Protein AF-A0A4U3AJ79-F1 (afdb_monomer)

InterPro domains:
  IPR036291 NAD(P)-binding domain superfamily [SSF51735] (7-89)

Secondary structure (DSSP, 8-state):
----------S--EEEEEEEE--SHHHHHHHHHHHHHHHHHHHHH-EEEEEEEEE-SS-EEE-TT---HHHHHHT-SHHHHHHHHHHH-GGGB--S----SEEEE-SPP-TTT-TTHHHHHHH--

Solvent-accessible surface area (backbone atoms only — not comparable to full-atom values): 7245 Å² total; per-residue (Å²): 133,88,80,76,97,67,71,81,76,93,66,80,70,44,77,40,31,34,28,36,33,22,34,39,75,65,34,45,54,48,54,49,51,47,74,75,35,38,66,60,43,26,64,74,69,39,33,46,71,31,53,19,28,46,30,36,90,91,49,42,37,41,31,94,90,40,55,64,62,69,57,43,60,70,54,50,54,37,50,63,13,53,53,59,42,30,77,78,42,60,86,30,46,55,85,66,91,85,85,64,75,40,82,47,83,45,51,80,63,36,88,89,80,36,41,61,49,53,55,55,57,61,73,74,109

Organism: NCBI:txid1890302

Radius of gyration: 16.12 Å; Cα contacts (8 Å, |Δi|>4): 200; chains: 1; bounding box: 30×35×57 Å

Structure (mmCIF, N/CA/C/O backbone):
data_AF-A0A4U3AJ79-F1
#
_entry.id   AF-A0A4U3AJ79-F1
#
loop_
_atom_site.group_PDB
_atom_site.id
_atom_site.type_symbol
_atom_site.label_atom_id
_atom_site.label_alt_id
_atom_site.label_comp_id
_atom_site.label_asym_id
_atom_site.label_entity_id
_atom_site.label_seq_id
_atom_site.pdbx_PDB_ins_code
_atom_site.Cartn_x
_atom_site.Cartn_y
_atom_site.Cartn_z
_atom_site.occupancy
_atom_site.B_iso_or_equiv
_atom_site.auth_seq_id
_atom_site.auth_comp_id
_atom_site.auth_asym_id
_atom_site.auth_atom_id
_atom_site.pdbx_PDB_model_num
ATOM 1 N N . MET A 1 1 ? 0.678 6.639 41.510 1.00 38.56 1 MET A N 1
ATOM 2 C CA . MET A 1 1 ? 0.836 5.617 40.453 1.00 38.56 1 MET A CA 1
ATOM 3 C C . MET A 1 1 ? -0.196 5.937 39.386 1.00 38.56 1 MET A C 1
ATOM 5 O O . MET A 1 1 ? -1.342 6.150 39.751 1.00 38.56 1 MET A O 1
ATOM 9 N N . LYS A 1 2 ? 0.222 6.161 38.134 1.00 38.34 2 LYS A N 1
ATOM 10 C CA . LYS A 1 2 ? -0.656 6.656 37.060 1.00 38.34 2 LYS A CA 1
ATOM 11 C C . LYS A 1 2 ? -1.526 5.504 36.546 1.00 38.34 2 LYS A C 1
ATOM 13 O O . LYS A 1 2 ? -0.994 4.591 35.926 1.00 38.34 2 LYS A O 1
ATOM 18 N N . GLU A 1 3 ? -2.824 5.543 36.840 1.00 42.75 3 GLU A N 1
ATOM 19 C CA . GLU A 1 3 ? -3.821 4.660 36.227 1.00 42.75 3 GLU A CA 1
ATOM 20 C C . GLU A 1 3 ? -3.985 4.976 34.737 1.00 42.75 3 GLU A C 1
ATOM 22 O O . GLU A 1 3 ? -3.814 6.113 34.292 1.00 42.75 3 GLU A O 1
ATOM 27 N N . GLY A 1 4 ? -4.218 3.912 33.973 1.00 44.47 4 GLY A N 1
ATOM 28 C CA . GLY A 1 4 ? -3.977 3.832 32.545 1.00 44.47 4 GLY A CA 1
ATOM 29 C C . GLY A 1 4 ? -4.966 4.607 31.682 1.00 44.47 4 GLY A C 1
ATOM 30 O O . GLY A 1 4 ? -6.169 4.658 31.931 1.00 44.47 4 GLY A O 1
ATOM 31 N N . TYR A 1 5 ? -4.425 5.151 30.595 1.00 47.88 5 TYR A N 1
ATOM 32 C CA . TYR A 1 5 ? -5.175 5.592 29.427 1.00 47.88 5 TYR A CA 1
ATOM 33 C C . TYR A 1 5 ? -5.747 4.366 28.705 1.00 47.88 5 TYR A C 1
ATOM 35 O O . TYR A 1 5 ? -5.140 3.845 27.780 1.00 47.88 5 TYR A O 1
ATOM 43 N N . GLY A 1 6 ? -6.906 3.891 29.146 1.00 49.19 6 GLY A N 1
ATOM 44 C CA . GLY A 1 6 ? -7.681 2.874 28.442 1.00 49.19 6 GLY A CA 1
ATOM 45 C C . GLY A 1 6 ? -9.144 3.277 28.440 1.00 49.19 6 GLY A C 1
ATOM 46 O O . GLY A 1 6 ? -9.914 2.834 29.291 1.00 49.19 6 GLY A O 1
ATOM 47 N N . ARG A 1 7 ? -9.549 4.156 27.514 1.00 57.03 7 ARG A N 1
ATOM 48 C CA . ARG A 1 7 ? -10.979 4.336 27.240 1.00 57.03 7 ARG A CA 1
ATOM 49 C C . ARG A 1 7 ? -11.466 3.052 26.577 1.00 57.03 7 ARG A C 1
ATOM 51 O O . ARG A 1 7 ? -11.168 2.820 25.416 1.00 57.03 7 ARG A O 1
ATOM 58 N N . LYS A 1 8 ? -12.220 2.229 27.309 1.00 54.59 8 LYS A N 1
ATOM 59 C CA . LYS A 1 8 ? -13.040 1.167 26.711 1.00 54.59 8 LYS A CA 1
ATOM 60 C C . LYS A 1 8 ? -13.992 1.816 25.706 1.00 54.59 8 LYS A C 1
ATOM 62 O O . LYS A 1 8 ? -14.873 2.578 26.107 1.00 54.59 8 LYS A O 1
ATOM 67 N N . ILE A 1 9 ? -13.784 1.548 24.423 1.00 60.47 9 ILE A N 1
ATOM 68 C CA . ILE A 1 9 ? -14.642 2.038 23.347 1.00 60.47 9 ILE A CA 1
ATOM 69 C C . ILE A 1 9 ? -15.850 1.098 23.282 1.00 60.47 9 ILE A C 1
ATOM 71 O O . ILE A 1 9 ? -15.714 -0.079 22.974 1.00 60.47 9 ILE A O 1
ATOM 75 N N . TRP A 1 10 ? -17.024 1.601 23.663 1.00 52.69 10 TRP A N 1
ATOM 76 C CA . TRP A 1 10 ? -18.304 0.886 23.590 1.00 52.69 10 TRP A CA 1
ATOM 77 C C . TRP A 1 10 ? -18.981 1.165 22.238 1.00 52.69 10 TRP A C 1
ATOM 79 O O . TRP A 1 10 ? -20.071 1.731 22.196 1.00 52.69 10 TRP A O 1
ATOM 89 N N . GLY A 1 11 ? -18.303 0.846 21.135 1.00 65.12 11 GLY A N 1
ATOM 90 C CA .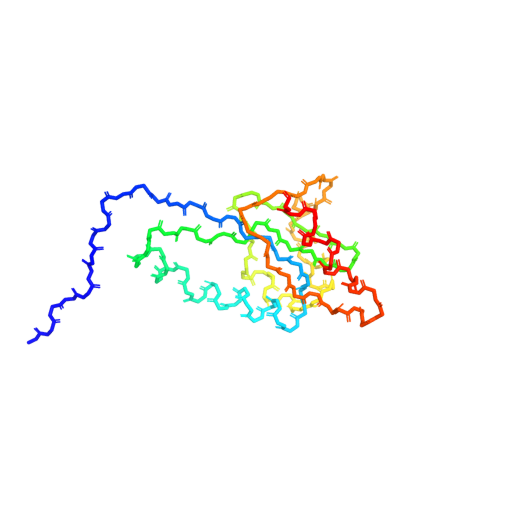 GLY A 1 11 ? -18.808 1.043 19.774 1.00 65.12 11 GLY A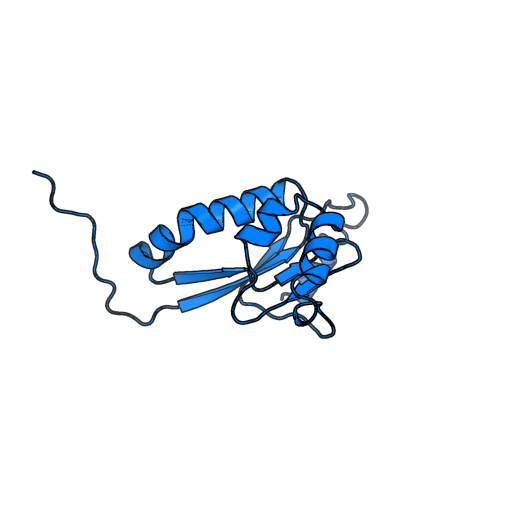 CA 1
ATOM 91 C C . GLY A 1 11 ? -18.275 -0.023 18.820 1.00 65.12 11 GLY A C 1
ATOM 92 O O . GLY A 1 11 ? -17.264 -0.658 19.119 1.00 65.12 11 GLY A O 1
ATOM 93 N N . ASP A 1 12 ? -18.972 -0.224 17.702 1.00 79.12 12 ASP A N 1
ATOM 94 C CA . ASP A 1 12 ? -18.565 -1.181 16.672 1.00 79.12 12 ASP A CA 1
ATOM 95 C C . ASP A 1 12 ? -17.187 -0.809 16.110 1.00 79.12 12 ASP A C 1
ATOM 97 O O . ASP A 1 12 ? -16.912 0.357 15.817 1.00 79.12 12 ASP A O 1
ATOM 101 N N . ILE A 1 13 ? -16.313 -1.810 15.969 1.00 87.50 13 ILE A N 1
ATOM 102 C CA . ILE A 1 13 ? -15.006 -1.633 15.332 1.00 87.50 13 ILE A CA 1
ATOM 103 C C . ILE A 1 13 ? -15.238 -1.314 13.854 1.00 87.50 13 ILE A C 1
ATOM 105 O O . ILE A 1 13 ? -15.875 -2.083 13.133 1.00 87.50 13 ILE A O 1
ATOM 109 N N . MET A 1 14 ? -14.694 -0.190 13.390 1.00 93.62 14 MET A N 1
ATOM 110 C CA . MET A 1 14 ? -14.768 0.210 11.989 1.00 93.62 14 MET A CA 1
ATOM 111 C C . MET A 1 14 ? -13.580 -0.371 11.220 1.00 93.62 14 MET A C 1
ATOM 113 O O . MET A 1 14 ? -12.439 0.040 11.442 1.00 93.62 14 MET A O 1
ATOM 117 N N . LYS A 1 15 ? -13.844 -1.283 10.278 1.00 95.00 15 LYS A N 1
ATOM 118 C CA . LYS A 1 15 ? -12.832 -1.741 9.317 1.00 95.00 15 LYS A CA 1
ATOM 119 C C . LYS A 1 15 ? -12.588 -0.655 8.271 1.00 95.00 15 LYS A C 1
ATOM 121 O O . LYS A 1 15 ? -13.529 -0.178 7.639 1.00 95.00 15 LYS A O 1
ATOM 126 N N . VAL A 1 16 ? -11.328 -0.285 8.073 1.00 96.94 16 VAL A N 1
ATOM 127 C CA . VAL A 1 16 ? -10.900 0.669 7.045 1.00 96.94 16 VAL A CA 1
ATOM 128 C C . VAL A 1 16 ? -9.928 -0.038 6.109 1.00 96.94 16 VAL A C 1
ATOM 130 O O . VAL A 1 16 ? -8.795 -0.352 6.479 1.00 96.94 16 VAL A O 1
ATOM 133 N N . GLN A 1 17 ? -10.388 -0.275 4.882 1.00 97.62 17 GLN A N 1
ATOM 134 C CA . GLN A 1 17 ? -9.605 -0.887 3.815 1.00 97.62 17 GLN A CA 1
ATOM 135 C C . GLN A 1 17 ? -8.753 0.177 3.124 1.00 97.62 17 GLN A C 1
ATOM 137 O O . GLN A 1 17 ? -9.258 1.056 2.420 1.00 97.62 17 GLN A O 1
ATOM 142 N N . VAL A 1 18 ? -7.448 0.102 3.347 1.00 98.19 18 VAL A N 1
ATOM 143 C CA . VAL A 1 18 ? -6.448 0.973 2.742 1.00 98.19 18 VAL A CA 1
ATOM 144 C C . VAL A 1 18 ? -6.011 0.375 1.408 1.00 98.19 18 VAL A C 1
ATOM 146 O O . VAL A 1 18 ? -5.557 -0.770 1.343 1.00 98.19 18 VAL A O 1
ATOM 149 N N . VAL A 1 19 ? -6.132 1.167 0.348 1.00 98.25 19 VAL A N 1
ATOM 150 C CA . VAL A 1 19 ? -5.580 0.890 -0.980 1.00 98.25 19 VAL A CA 1
ATOM 151 C C . VAL A 1 19 ? -4.354 1.774 -1.152 1.00 98.25 19 VAL A C 1
ATOM 153 O O . VAL A 1 19 ? -4.463 2.998 -1.127 1.00 98.25 19 VAL A O 1
ATOM 156 N N . LEU A 1 20 ? -3.177 1.179 -1.319 1.00 98.38 20 LEU A N 1
ATOM 157 C CA . LEU A 1 20 ? -1.936 1.915 -1.540 1.00 98.38 20 LEU A CA 1
ATOM 158 C C . LEU A 1 20 ? -1.592 1.928 -3.028 1.00 98.38 20 LEU A C 1
ATOM 160 O O . LEU A 1 20 ? -1.436 0.873 -3.635 1.00 98.38 20 LEU A O 1
ATOM 164 N N . SER A 1 21 ? -1.376 3.106 -3.607 1.00 97.06 21 SER A N 1
ATOM 165 C CA . SER A 1 21 ? -0.747 3.224 -4.927 1.00 97.06 21 SER A CA 1
ATOM 166 C C . SER A 1 21 ? 0.688 3.721 -4.800 1.00 97.06 21 SER A C 1
ATOM 168 O O . SER A 1 21 ? 0.971 4.724 -4.146 1.00 97.06 21 SER A O 1
ATOM 170 N N . GLY A 1 22 ? 1.611 2.984 -5.417 1.00 96.88 22 GLY A N 1
ATOM 171 C CA . GLY A 1 22 ? 3.046 3.205 -5.302 1.00 96.88 22 GLY A CA 1
ATOM 172 C C . GLY A 1 22 ? 3.657 2.452 -4.124 1.00 96.88 22 GLY A C 1
ATOM 173 O O . GLY A 1 22 ? 3.565 2.872 -2.981 1.00 96.88 22 GLY A O 1
ATOM 174 N N . TYR A 1 23 ? 4.379 1.368 -4.410 1.00 97.44 23 TYR A N 1
ATOM 175 C CA . TYR A 1 23 ? 5.140 0.628 -3.396 1.00 97.44 23 TYR A CA 1
ATOM 176 C C . TYR A 1 23 ? 6.628 1.013 -3.370 1.00 97.44 23 TYR A C 1
ATOM 178 O O . TYR A 1 23 ? 7.508 0.174 -3.229 1.00 97.44 23 TYR A O 1
ATOM 186 N N . GLY A 1 24 ? 6.934 2.295 -3.586 1.00 95.75 24 GLY A N 1
ATOM 187 C CA . GLY A 1 24 ? 8.299 2.821 -3.470 1.00 95.75 24 GLY A CA 1
ATOM 188 C C . GLY A 1 24 ? 8.714 3.030 -2.011 1.00 95.75 24 GLY A C 1
ATOM 189 O O . GLY A 1 24 ? 8.085 2.515 -1.093 1.00 95.75 24 GLY A O 1
ATOM 190 N N . THR A 1 25 ? 9.738 3.852 -1.778 1.00 96.50 25 THR A N 1
ATOM 191 C CA . THR A 1 25 ? 10.216 4.167 -0.420 1.00 96.50 25 THR A CA 1
ATOM 192 C C . THR A 1 25 ? 9.099 4.682 0.493 1.00 96.50 25 THR A C 1
ATOM 194 O O . THR A 1 25 ? 8.945 4.186 1.603 1.00 96.50 25 THR A O 1
ATOM 197 N N . VAL A 1 26 ? 8.288 5.637 0.022 1.00 97.12 26 VAL A N 1
ATOM 198 C CA . VAL A 1 26 ? 7.206 6.233 0.825 1.00 97.12 26 VAL A CA 1
ATOM 199 C C . VAL A 1 26 ? 6.119 5.208 1.139 1.00 97.12 26 VAL A C 1
ATOM 201 O O . VAL A 1 26 ? 5.802 5.008 2.307 1.00 97.12 26 VAL A O 1
ATOM 204 N N . GLY A 1 27 ? 5.583 4.524 0.124 1.00 97.75 27 GLY A N 1
ATOM 205 C CA . GLY A 1 27 ? 4.540 3.516 0.322 1.00 97.75 27 GLY A CA 1
ATOM 206 C C . GLY A 1 27 ? 4.981 2.365 1.230 1.00 97.75 27 GLY A C 1
ATOM 207 O O . GLY A 1 27 ? 4.219 1.926 2.088 1.00 97.75 27 GLY A O 1
ATOM 208 N N . ARG A 1 28 ? 6.240 1.926 1.112 1.00 97.38 28 ARG A N 1
ATOM 209 C CA . ARG A 1 28 ? 6.812 0.885 1.971 1.00 97.38 28 ARG A CA 1
ATOM 210 C C . ARG A 1 28 ? 6.928 1.320 3.430 1.00 97.38 28 ARG A C 1
ATOM 212 O O . ARG A 1 28 ? 6.498 0.590 4.321 1.00 97.38 28 ARG A O 1
ATOM 219 N N . GLU A 1 29 ? 7.488 2.499 3.693 1.00 98.12 29 GLU A N 1
ATOM 220 C CA . GLU A 1 29 ? 7.590 2.995 5.071 1.00 98.12 29 GLU A CA 1
ATOM 221 C C . GLU A 1 29 ? 6.209 3.321 5.662 1.00 98.12 29 GLU A C 1
ATOM 223 O O . GLU A 1 29 ? 5.997 3.135 6.859 1.00 98.12 29 GLU A O 1
ATOM 228 N N . PHE A 1 30 ? 5.238 3.716 4.832 1.00 98.06 30 PHE A N 1
ATOM 229 C CA . PHE A 1 30 ? 3.851 3.883 5.258 1.00 98.06 30 PHE A CA 1
ATOM 230 C C . PHE A 1 30 ? 3.230 2.566 5.752 1.00 98.06 30 PHE A C 1
ATOM 232 O O . PHE A 1 30 ? 2.712 2.535 6.868 1.00 98.06 30 PHE A O 1
ATOM 239 N N . ILE A 1 31 ? 3.321 1.463 4.994 1.00 97.06 31 ILE A N 1
ATOM 240 C CA . ILE A 1 31 ? 2.758 0.178 5.459 1.00 97.06 31 ILE A CA 1
ATOM 241 C C . ILE A 1 31 ? 3.509 -0.381 6.670 1.00 97.06 31 ILE A C 1
ATOM 243 O O . ILE A 1 31 ? 2.900 -1.011 7.534 1.00 97.06 31 ILE A O 1
ATOM 247 N N . LYS A 1 32 ? 4.816 -0.111 6.776 1.00 97.38 32 LYS A N 1
ATOM 248 C CA . LYS A 1 32 ? 5.604 -0.456 7.959 1.00 97.38 32 LYS A CA 1
ATOM 249 C C . LYS A 1 32 ? 5.075 0.276 9.188 1.00 97.38 32 LYS A C 1
ATOM 251 O O . LYS A 1 32 ? 4.819 -0.360 10.206 1.00 97.38 32 LYS A O 1
ATOM 256 N N . LEU A 1 33 ? 4.839 1.584 9.074 1.00 97.25 33 LEU A N 1
ATOM 257 C CA . LEU A 1 33 ? 4.257 2.377 10.153 1.00 97.25 33 LEU A CA 1
ATOM 258 C C . LEU A 1 33 ? 2.851 1.883 10.521 1.00 97.25 33 LEU A C 1
ATOM 260 O O . LEU A 1 33 ? 2.543 1.779 11.705 1.00 97.25 33 LEU A O 1
ATOM 264 N N . LEU A 1 34 ? 2.013 1.538 9.538 1.00 94.88 34 LEU A N 1
ATOM 265 C CA . LEU A 1 34 ? 0.701 0.942 9.805 1.00 94.88 34 LEU A CA 1
ATOM 266 C C . LEU A 1 34 ? 0.823 -0.358 10.609 1.00 94.88 34 LEU A C 1
ATOM 268 O O . LEU A 1 34 ? 0.161 -0.501 11.635 1.00 94.88 34 LEU A O 1
ATOM 272 N N . ASN A 1 35 ? 1.722 -1.259 10.212 1.00 92.56 35 ASN A N 1
ATOM 273 C CA . ASN A 1 35 ? 1.974 -2.516 10.919 1.00 92.56 35 ASN A CA 1
ATOM 274 C C . ASN A 1 35 ? 2.554 -2.318 12.330 1.00 92.56 35 ASN A C 1
ATOM 276 O O . ASN A 1 35 ? 2.350 -3.145 13.211 1.00 92.56 35 ASN A O 1
ATOM 280 N N . GLU A 1 36 ? 3.260 -1.217 12.580 1.00 95.56 36 GLU A N 1
ATOM 281 C CA . GLU A 1 36 ? 3.744 -0.863 13.920 1.00 95.56 36 GLU A CA 1
ATOM 282 C C . GLU A 1 36 ? 2.665 -0.202 14.794 1.00 95.56 36 GLU A C 1
ATOM 284 O O . GLU A 1 36 ? 2.783 -0.196 16.022 1.00 95.56 36 GLU A O 1
ATOM 289 N N . LYS A 1 37 ? 1.630 0.397 14.189 1.00 95.25 37 LYS A N 1
ATOM 290 C CA . LYS A 1 37 ? 0.633 1.229 14.886 1.00 95.25 37 LYS A CA 1
ATOM 291 C C . LYS A 1 37 ? -0.786 0.664 14.893 1.00 95.25 37 LYS A C 1
ATOM 293 O O . LYS A 1 37 ? -1.621 1.247 15.579 1.00 95.25 37 LYS A O 1
ATOM 298 N N . TYR A 1 38 ? -1.066 -0.443 14.204 1.00 92.31 38 TYR A N 1
ATOM 299 C CA . TYR A 1 38 ? -2.429 -0.974 14.065 1.00 92.31 38 TYR A CA 1
ATOM 300 C C . TYR A 1 38 ? -3.126 -1.205 15.417 1.00 92.31 38 TYR A C 1
ATOM 302 O O . TYR A 1 38 ? -4.242 -0.728 15.591 1.00 92.31 38 TYR A O 1
ATOM 310 N N . LEU A 1 39 ? -2.452 -1.816 16.406 1.00 93.31 39 LEU A N 1
ATOM 311 C CA . LEU A 1 39 ? -3.021 -2.023 17.749 1.00 93.31 39 LEU A CA 1
ATOM 312 C C . LEU A 1 39 ? -3.341 -0.703 18.446 1.00 93.31 39 LEU A C 1
ATOM 314 O O . LEU A 1 39 ? -4.436 -0.530 18.962 1.00 93.31 39 LEU A O 1
ATOM 318 N N . TYR A 1 40 ? -2.409 0.254 18.414 1.00 95.56 40 TYR A N 1
ATOM 319 C CA . TYR A 1 40 ? -2.631 1.572 19.008 1.00 95.56 40 TYR A CA 1
ATOM 320 C C . TYR A 1 40 ? -3.837 2.274 18.376 1.00 95.56 40 TYR A C 1
ATOM 322 O O . TYR A 1 40 ? -4.639 2.882 19.084 1.00 95.56 40 TYR A O 1
ATOM 330 N N . ILE A 1 41 ? -3.968 2.190 17.051 1.00 94.19 41 ILE A N 1
ATOM 331 C CA . ILE A 1 41 ? -5.067 2.813 16.316 1.00 94.19 41 ILE A CA 1
ATOM 332 C C . ILE A 1 41 ? -6.398 2.123 16.642 1.00 94.19 41 ILE A C 1
ATOM 334 O O . ILE A 1 41 ? -7.393 2.804 16.898 1.00 94.19 41 ILE A O 1
ATOM 338 N N . ASN A 1 42 ? -6.398 0.793 16.715 1.00 93.75 42 ASN A N 1
ATOM 339 C CA . ASN A 1 42 ? -7.561 0.011 17.109 1.00 93.75 42 ASN A CA 1
ATOM 340 C C . ASN A 1 42 ? -8.011 0.343 18.539 1.00 93.75 42 ASN A C 1
ATOM 342 O O . ASN A 1 42 ? -9.156 0.736 18.745 1.00 93.75 42 ASN A O 1
ATOM 346 N N . GLU A 1 43 ? -7.105 0.293 19.513 1.00 93.12 43 GLU A N 1
ATOM 347 C CA . GLU A 1 43 ? -7.421 0.535 20.926 1.00 93.12 43 GLU A CA 1
ATOM 348 C C . GLU A 1 43 ? -7.802 1.993 21.215 1.00 93.12 43 GLU A C 1
ATOM 350 O O . GLU A 1 43 ? -8.632 2.259 22.086 1.00 93.12 43 GLU A O 1
ATOM 355 N N . SER A 1 44 ? -7.207 2.951 20.497 1.00 93.94 44 SER A N 1
ATOM 356 C CA . SER A 1 44 ? -7.432 4.383 20.744 1.00 93.94 44 SER A CA 1
ATOM 357 C C . SER A 1 44 ? -8.643 4.944 20.005 1.00 93.94 44 SER A C 1
ATOM 359 O O . SER A 1 44 ? -9.248 5.906 20.487 1.00 93.94 44 SER A O 1
ATOM 361 N N . TYR A 1 45 ? -8.984 4.380 18.841 1.00 93.06 45 TYR A N 1
ATOM 362 C CA . TYR A 1 45 ? -9.991 4.948 17.937 1.00 93.06 45 TYR A CA 1
ATOM 363 C C . TYR A 1 45 ? -11.066 3.956 17.479 1.00 93.06 45 TYR A C 1
ATOM 365 O O . TYR A 1 45 ? -12.021 4.383 16.836 1.00 93.06 45 TYR A O 1
ATOM 373 N N . GLY A 1 46 ? -10.948 2.663 17.795 1.00 94.62 46 GLY A N 1
ATOM 374 C CA . GLY A 1 46 ? -11.891 1.634 17.347 1.00 94.62 46 GLY A CA 1
ATOM 375 C C . GLY A 1 46 ? -11.796 1.352 15.847 1.00 94.62 46 GLY A C 1
ATOM 376 O O . GLY A 1 46 ? -12.788 0.970 15.234 1.00 94.62 46 GLY A O 1
ATOM 377 N N . ILE A 1 47 ? -10.628 1.589 15.241 1.00 95.00 47 ILE A N 1
ATOM 378 C CA . ILE A 1 47 ? -10.403 1.431 13.800 1.00 95.00 47 ILE A CA 1
ATOM 379 C C . ILE A 1 47 ? -9.514 0.216 13.554 1.00 95.00 47 ILE A C 1
ATOM 381 O O . ILE A 1 47 ? -8.382 0.161 14.033 1.00 95.00 47 ILE A O 1
ATOM 385 N N . ASP A 1 48 ? -10.011 -0.734 12.772 1.00 94.62 48 ASP A N 1
ATOM 386 C CA . ASP A 1 48 ? -9.225 -1.844 12.242 1.00 94.62 48 ASP A CA 1
ATOM 387 C C . ASP A 1 48 ? -8.677 -1.472 10.857 1.00 94.62 48 ASP A C 1
ATOM 389 O O . ASP A 1 48 ? -9.413 -1.420 9.867 1.00 94.62 48 ASP A O 1
ATOM 393 N N . LEU A 1 49 ? -7.390 -1.116 10.804 1.00 94.75 49 LEU A N 1
ATOM 394 C CA . LEU A 1 49 ? -6.718 -0.719 9.568 1.00 94.75 49 LEU A CA 1
ATOM 395 C C . LEU A 1 49 ? -6.167 -1.940 8.846 1.00 94.75 49 LEU A C 1
ATOM 397 O O . LEU A 1 49 ? -5.247 -2.596 9.331 1.00 94.75 49 LEU A O 1
ATOM 401 N N . VAL A 1 50 ? -6.663 -2.160 7.633 1.00 95.38 50 VAL A N 1
ATOM 402 C CA . VAL A 1 50 ? -6.270 -3.289 6.796 1.00 95.38 50 VAL A CA 1
ATOM 403 C C . VAL A 1 50 ? -5.747 -2.770 5.466 1.00 95.38 50 VAL A C 1
ATOM 405 O O . VAL A 1 50 ? -6.458 -2.078 4.741 1.00 95.38 50 VAL A O 1
ATOM 408 N N . VAL A 1 51 ? -4.508 -3.110 5.111 1.00 97.94 51 VAL A N 1
ATOM 409 C CA . VAL A 1 51 ? -4.000 -2.849 3.758 1.00 97.94 51 VAL A CA 1
ATOM 410 C C . VAL A 1 51 ? -4.563 -3.917 2.835 1.00 97.94 51 VAL A C 1
ATOM 412 O O . VAL A 1 51 ? -4.097 -5.051 2.810 1.00 97.94 51 VAL A O 1
ATOM 415 N N . SER A 1 52 ? -5.609 -3.536 2.114 1.00 97.88 52 SER A N 1
ATOM 416 C CA . SER A 1 52 ? -6.368 -4.419 1.226 1.00 97.88 52 SER A CA 1
ATOM 417 C C . SER A 1 52 ? -5.760 -4.532 -0.167 1.00 97.88 52 SER A C 1
ATOM 419 O O . SER A 1 52 ? -5.911 -5.558 -0.815 1.00 97.88 52 SER A O 1
ATOM 421 N N . ALA A 1 53 ? -5.053 -3.503 -0.642 1.00 98.44 53 ALA A N 1
ATOM 422 C CA . ALA A 1 53 ? -4.447 -3.514 -1.968 1.00 98.44 53 ALA A CA 1
ATOM 423 C C . ALA A 1 53 ? -3.144 -2.723 -2.032 1.00 98.44 53 ALA A C 1
ATOM 425 O O . ALA A 1 53 ? -2.989 -1.693 -1.368 1.00 98.44 53 ALA A O 1
ATOM 426 N N . VAL A 1 54 ? -2.247 -3.167 -2.915 1.00 98.31 54 VAL A N 1
ATOM 427 C CA . VAL A 1 54 ? -1.033 -2.441 -3.297 1.00 98.31 54 VAL A CA 1
ATOM 428 C C . VAL A 1 54 ? -0.911 -2.423 -4.818 1.00 98.31 54 VAL A C 1
ATOM 430 O O . VAL A 1 54 ? -0.840 -3.467 -5.465 1.00 98.31 54 VAL A O 1
ATOM 433 N N . LEU A 1 55 ? -0.866 -1.222 -5.393 1.00 97.12 55 LEU A N 1
ATOM 434 C CA . LEU A 1 55 ? -0.718 -0.988 -6.825 1.00 97.12 55 LEU A CA 1
ATOM 435 C C . LEU A 1 55 ? 0.732 -0.591 -7.127 1.00 97.12 55 LEU A C 1
ATOM 437 O O . LEU A 1 55 ? 1.223 0.466 -6.716 1.00 97.12 55 LEU A O 1
ATOM 441 N N . GLY A 1 56 ? 1.422 -1.449 -7.870 1.00 95.69 56 GLY A N 1
ATOM 442 C CA . GLY A 1 56 ? 2.694 -1.163 -8.520 1.00 95.69 56 GLY A CA 1
ATOM 443 C C . GLY A 1 56 ? 2.504 -0.504 -9.887 1.00 95.69 56 GLY A C 1
ATOM 444 O O . GLY A 1 56 ? 1.408 -0.112 -10.274 1.00 95.69 56 GLY A O 1
ATOM 445 N N . ARG A 1 57 ? 3.596 -0.383 -10.653 1.00 91.94 57 ARG A N 1
ATOM 446 C CA . ARG A 1 57 ? 3.549 0.237 -11.987 1.00 91.94 57 ARG A CA 1
ATOM 447 C C . ARG A 1 57 ? 2.765 -0.604 -13.000 1.00 91.94 57 ARG A C 1
ATOM 449 O O . ARG A 1 57 ? 1.989 -0.047 -13.760 1.00 91.94 57 ARG A O 1
ATOM 456 N N . ASN A 1 58 ? 2.995 -1.917 -13.001 1.00 91.19 58 ASN A N 1
ATOM 457 C CA . ASN A 1 58 ? 2.431 -2.862 -13.975 1.00 91.19 58 ASN A CA 1
ATOM 458 C C . ASN A 1 58 ? 1.767 -4.079 -13.307 1.00 91.19 58 ASN A C 1
ATOM 460 O O . ASN A 1 58 ? 1.438 -5.052 -13.976 1.00 91.19 58 ASN A O 1
ATOM 464 N N . VAL A 1 59 ? 1.631 -4.050 -11.984 1.00 96.56 59 VAL A N 1
ATOM 465 C CA . VAL A 1 59 ? 1.172 -5.174 -11.169 1.00 96.56 59 VAL A CA 1
ATOM 466 C C . VAL A 1 59 ? 0.376 -4.624 -10.000 1.00 96.56 59 VAL A C 1
ATOM 468 O O . VAL A 1 59 ? 0.694 -3.544 -9.500 1.00 96.56 59 VAL A O 1
ATOM 471 N N . ALA A 1 60 ? -0.646 -5.348 -9.572 1.00 97.56 60 ALA A N 1
ATOM 472 C CA . ALA A 1 60 ? -1.404 -5.025 -8.380 1.00 97.56 60 ALA A CA 1
ATOM 473 C C . ALA A 1 60 ? -1.805 -6.310 -7.656 1.00 97.56 60 ALA A C 1
ATOM 475 O O . ALA A 1 60 ? -2.005 -7.352 -8.287 1.00 97.56 60 ALA A O 1
ATOM 476 N N . ILE A 1 61 ? -1.925 -6.202 -6.339 1.00 98.44 61 ILE A N 1
ATOM 477 C CA . ILE A 1 61 ? -2.437 -7.248 -5.454 1.00 98.44 61 ILE A CA 1
ATOM 478 C C . ILE A 1 61 ? -3.618 -6.711 -4.656 1.00 98.44 61 ILE A C 1
ATOM 480 O O . ILE A 1 61 ? -3.656 -5.514 -4.349 1.00 98.44 61 ILE A O 1
ATOM 484 N N . HIS A 1 62 ? -4.574 -7.582 -4.352 1.00 98.25 62 HIS A N 1
ATOM 485 C CA . HIS A 1 62 ? -5.791 -7.247 -3.631 1.00 98.25 62 HIS A CA 1
ATOM 486 C C . HIS A 1 62 ? -6.314 -8.443 -2.827 1.00 98.25 62 HIS A C 1
ATOM 488 O O . HIS A 1 62 ? -6.495 -9.529 -3.372 1.00 98.25 62 HIS A O 1
ATOM 494 N N . ASN A 1 63 ? -6.608 -8.199 -1.552 1.00 97.00 63 ASN A N 1
ATOM 495 C CA . ASN A 1 63 ? -7.349 -9.081 -0.661 1.00 97.00 63 ASN A CA 1
ATOM 496 C C . ASN A 1 63 ? -8.221 -8.215 0.269 1.00 97.00 63 ASN A C 1
ATOM 498 O O . ASN A 1 63 ? -7.705 -7.402 1.039 1.00 97.00 63 ASN A O 1
ATOM 502 N N . GLU A 1 64 ? -9.543 -8.386 0.212 1.00 93.94 64 GLU A N 1
ATOM 503 C CA . GLU A 1 64 ? -10.499 -7.615 1.022 1.00 93.94 64 GLU A CA 1
ATOM 504 C C . GLU A 1 64 ? -10.338 -7.854 2.532 1.00 93.94 64 GLU A C 1
ATOM 506 O O . GLU A 1 64 ? -10.642 -6.967 3.347 1.00 93.94 64 GLU A O 1
ATOM 511 N N . ASP A 1 65 ? -9.830 -9.029 2.905 1.00 93.81 65 ASP A N 1
ATOM 512 C CA . ASP A 1 65 ? -9.534 -9.409 4.283 1.00 93.81 65 ASP A CA 1
ATOM 513 C C . ASP A 1 65 ? -8.185 -8.881 4.767 1.00 93.81 65 ASP A C 1
ATOM 515 O O . ASP A 1 65 ? -8.014 -8.683 5.970 1.00 93.81 65 ASP A O 1
ATOM 519 N N . GLY A 1 66 ? -7.296 -8.531 3.838 1.00 96.44 66 GLY A N 1
ATOM 520 C CA . GLY A 1 66 ? -6.007 -7.910 4.105 1.00 96.44 66 GLY A CA 1
ATOM 521 C C . GLY A 1 66 ? -4.830 -8.692 3.553 1.00 96.44 66 GLY A C 1
ATOM 522 O O . GLY A 1 66 ? -4.776 -9.912 3.644 1.00 96.44 66 GLY A O 1
ATOM 523 N N . LEU A 1 67 ? -3.857 -7.959 3.020 1.00 98.00 67 LEU A N 1
ATOM 524 C CA . LEU A 1 67 ? -2.599 -8.510 2.531 1.00 98.00 67 LEU A CA 1
ATOM 525 C C . LEU A 1 67 ? -1.640 -8.796 3.694 1.00 98.00 67 LEU A C 1
ATOM 527 O O . LEU A 1 67 ? -1.615 -8.080 4.703 1.00 98.00 67 LEU A O 1
ATOM 531 N N . SER A 1 68 ? -0.756 -9.778 3.519 1.00 97.06 68 SER A N 1
ATOM 532 C CA . SER A 1 68 ? 0.330 -10.030 4.467 1.00 97.06 68 SER A CA 1
ATOM 533 C C . SER A 1 68 ? 1.396 -8.931 4.390 1.00 97.06 68 SER A C 1
ATOM 535 O O . SER A 1 68 ? 2.330 -8.967 3.583 1.00 97.06 68 SER A O 1
ATOM 537 N N . ILE A 1 69 ? 1.300 -7.949 5.290 1.00 95.94 69 ILE A N 1
ATOM 538 C CA . ILE A 1 69 ? 2.273 -6.850 5.381 1.00 95.94 69 ILE A CA 1
ATOM 539 C C . ILE A 1 69 ? 3.683 -7.353 5.690 1.00 95.94 69 ILE A C 1
ATOM 541 O O . ILE A 1 69 ? 4.661 -6.825 5.160 1.00 95.94 69 ILE A O 1
ATOM 545 N N . HIS A 1 70 ? 3.799 -8.393 6.517 1.00 96.00 70 HIS A N 1
ATOM 546 C CA . HIS A 1 70 ? 5.088 -8.992 6.843 1.00 96.00 70 HIS A CA 1
ATOM 547 C C . HIS A 1 70 ? 5.816 -9.487 5.586 1.00 96.00 70 HIS A C 1
ATOM 549 O O . HIS A 1 70 ? 6.985 -9.154 5.388 1.00 96.00 70 HIS A O 1
ATOM 555 N N . HIS A 1 71 ? 5.114 -10.222 4.719 1.00 97.38 71 HIS A N 1
ATOM 556 C CA . HIS A 1 71 ? 5.676 -10.724 3.466 1.00 97.38 71 HIS A CA 1
ATOM 557 C C . HIS A 1 71 ? 6.035 -9.579 2.513 1.00 97.38 71 HIS A C 1
ATOM 559 O O . HIS A 1 71 ? 7.166 -9.515 2.040 1.00 97.38 71 HIS A O 1
ATOM 565 N N . LEU A 1 72 ? 5.142 -8.600 2.323 1.00 96.75 72 LEU A N 1
ATOM 566 C CA . LEU A 1 72 ? 5.436 -7.427 1.488 1.00 96.75 72 LEU A CA 1
ATOM 567 C C . LEU A 1 72 ? 6.705 -6.683 1.921 1.00 96.75 72 LEU A C 1
ATOM 569 O O . LEU A 1 72 ? 7.502 -6.265 1.078 1.00 96.75 72 LEU A O 1
ATOM 573 N N . LEU A 1 73 ? 6.899 -6.496 3.229 1.00 97.06 73 LEU A N 1
ATOM 574 C CA . LEU A 1 73 ? 8.074 -5.810 3.770 1.00 97.06 73 LEU A CA 1
ATOM 575 C C . LEU A 1 73 ? 9.358 -6.637 3.636 1.00 97.06 73 LEU A C 1
ATOM 577 O O . LEU A 1 73 ? 10.430 -6.041 3.462 1.00 97.06 73 LEU A O 1
ATOM 581 N N . MET A 1 74 ? 9.241 -7.967 3.726 1.00 97.56 74 MET A N 1
ATOM 582 C CA . MET A 1 74 ? 10.335 -8.929 3.566 1.00 97.56 74 MET A CA 1
ATOM 583 C C . MET A 1 74 ? 10.877 -8.929 2.132 1.00 97.56 74 MET A C 1
ATOM 585 O O . MET A 1 74 ? 12.090 -8.854 1.957 1.00 97.56 74 MET A O 1
ATOM 589 N N . TYR A 1 75 ? 9.995 -8.923 1.129 1.00 97.50 75 TYR A N 1
ATOM 590 C CA . TYR A 1 75 ? 10.363 -8.966 -0.297 1.00 97.50 75 TYR A CA 1
ATOM 591 C C . TYR A 1 75 ? 10.904 -7.630 -0.843 1.00 97.50 75 TYR A C 1
ATOM 593 O O . TYR A 1 75 ? 11.288 -7.509 -2.004 1.00 97.50 75 TYR A O 1
ATOM 601 N N . GLY A 1 76 ? 10.968 -6.586 -0.012 1.00 95.94 76 GLY A N 1
ATOM 602 C CA . GLY A 1 76 ? 11.601 -5.316 -0.364 1.00 95.94 76 GLY A CA 1
ATOM 603 C C . GLY A 1 76 ? 10.605 -4.254 -0.822 1.00 95.94 76 GLY A C 1
ATOM 604 O O . GLY A 1 76 ? 9.714 -3.880 -0.062 1.00 95.94 76 GLY A O 1
ATOM 605 N N . GLY A 1 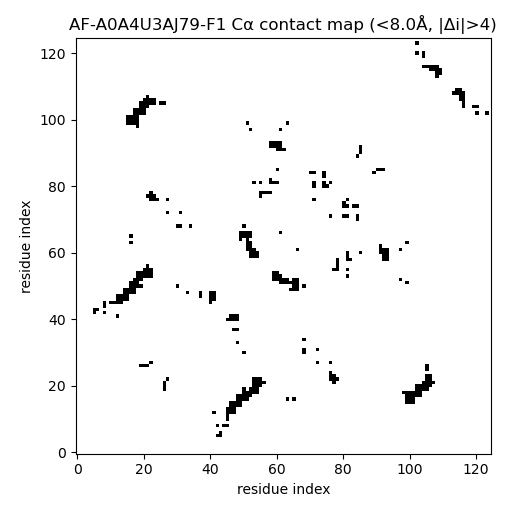77 ? 10.814 -3.678 -2.009 1.00 95.31 77 GLY A N 1
ATOM 606 C CA . GLY A 1 77 ? 10.000 -2.575 -2.522 1.00 95.31 77 GLY A CA 1
ATOM 607 C C . GLY A 1 77 ? 9.878 -2.548 -4.044 1.00 95.31 77 GLY A C 1
ATOM 608 O O . GLY A 1 77 ? 10.582 -3.238 -4.780 1.00 95.31 77 GLY A O 1
ATOM 609 N N . GLY A 1 78 ? 8.977 -1.701 -4.524 1.00 96.50 78 GLY A N 1
ATOM 610 C CA . GLY A 1 78 ? 8.639 -1.547 -5.932 1.00 96.50 78 GLY A CA 1
ATOM 611 C C . GLY A 1 78 ? 7.838 -2.727 -6.478 1.00 96.50 78 GLY A C 1
ATOM 612 O O . GLY A 1 78 ? 7.363 -3.583 -5.741 1.00 96.50 78 GLY A O 1
ATOM 613 N N . SER A 1 79 ? 7.680 -2.773 -7.801 1.00 96.81 79 SER A N 1
ATOM 614 C CA . SER A 1 79 ? 6.927 -3.851 -8.454 1.00 96.81 79 SER A CA 1
ATOM 615 C C . SER A 1 79 ? 7.585 -5.224 -8.323 1.00 96.81 79 SER A C 1
ATOM 617 O O . SER A 1 79 ? 6.861 -6.206 -8.339 1.00 96.81 79 SER A O 1
ATOM 619 N N . ALA A 1 80 ? 8.909 -5.302 -8.144 1.00 97.38 80 ALA A N 1
ATOM 620 C CA . ALA A 1 80 ? 9.598 -6.577 -7.937 1.00 97.38 80 ALA A CA 1
ATOM 621 C C . ALA A 1 80 ? 9.113 -7.283 -6.661 1.00 97.38 80 ALA A C 1
ATOM 623 O O . ALA A 1 80 ? 8.741 -8.446 -6.721 1.00 97.38 80 ALA A O 1
ATOM 624 N N . ALA A 1 81 ? 9.002 -6.549 -5.549 1.00 97.62 81 ALA A N 1
ATOM 625 C CA . ALA A 1 81 ? 8.475 -7.093 -4.299 1.00 97.62 81 ALA A CA 1
ATOM 626 C C . ALA A 1 81 ? 7.004 -7.528 -4.403 1.00 97.62 81 ALA A C 1
ATOM 628 O O . ALA A 1 81 ? 6.590 -8.464 -3.731 1.00 97.62 81 ALA A O 1
ATOM 629 N N . ILE A 1 82 ? 6.209 -6.854 -5.243 1.00 98.38 82 ILE A N 1
ATOM 630 C CA . ILE A 1 82 ? 4.809 -7.234 -5.481 1.00 98.38 82 ILE A CA 1
ATOM 631 C C . ILE A 1 82 ? 4.731 -8.520 -6.316 1.00 98.38 82 ILE A C 1
ATOM 633 O O . ILE A 1 82 ? 3.902 -9.372 -6.026 1.00 98.38 82 ILE A O 1
ATOM 637 N N . GLU A 1 83 ? 5.579 -8.687 -7.333 1.00 98.44 83 GLU A N 1
ATOM 638 C CA . GLU A 1 83 ? 5.624 -9.938 -8.106 1.00 98.44 83 GLU A CA 1
ATOM 639 C C . GLU A 1 83 ? 6.121 -11.106 -7.237 1.00 98.44 83 GLU A C 1
ATOM 641 O O . GLU A 1 83 ? 5.493 -12.158 -7.233 1.00 98.44 83 GLU A O 1
ATOM 646 N N . GLU A 1 84 ? 7.161 -10.905 -6.419 1.00 98.38 84 GLU A N 1
ATOM 647 C CA . GLU A 1 84 ? 7.641 -11.925 -5.468 1.00 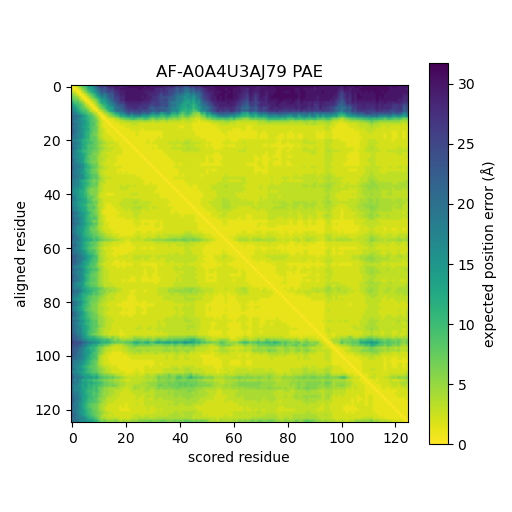98.38 84 GLU A CA 1
ATOM 648 C C . GLU A 1 84 ? 6.574 -12.287 -4.422 1.00 98.38 84 GLU A C 1
ATOM 650 O O . GLU A 1 84 ? 6.421 -13.448 -4.041 1.00 98.38 84 GLU A O 1
ATOM 655 N N . TYR A 1 85 ? 5.770 -11.308 -3.998 1.00 98.56 85 TYR A N 1
ATOM 656 C CA . TYR A 1 85 ? 4.602 -11.568 -3.166 1.00 98.56 85 TYR A CA 1
ATOM 657 C C . TYR A 1 85 ? 3.586 -12.472 -3.879 1.00 98.56 85 TYR A C 1
ATOM 659 O O . TYR A 1 85 ? 3.123 -13.446 -3.294 1.00 98.56 85 TYR A O 1
ATOM 667 N N . ILE A 1 86 ? 3.275 -12.199 -5.149 1.00 98.44 86 ILE A N 1
ATOM 668 C CA . ILE A 1 86 ? 2.341 -13.006 -5.952 1.00 98.44 86 ILE A CA 1
ATOM 669 C C . ILE A 1 86 ? 2.845 -14.439 -6.145 1.00 98.44 86 ILE A C 1
ATOM 671 O O . ILE A 1 86 ? 2.034 -15.358 -6.182 1.00 98.44 86 ILE A O 1
ATOM 675 N N . GLU A 1 87 ? 4.156 -14.669 -6.236 1.00 98.31 87 GLU A N 1
ATOM 676 C CA . GLU A 1 87 ? 4.702 -16.034 -6.309 1.00 98.31 87 GLU A CA 1
ATOM 677 C C . GLU A 1 87 ? 4.317 -16.887 -5.087 1.00 98.31 87 GLU A C 1
ATOM 679 O O . GLU A 1 87 ? 4.157 -18.102 -5.211 1.00 98.31 87 GLU A O 1
ATOM 684 N N . HIS A 1 88 ? 4.122 -16.251 -3.927 1.00 98.06 88 HIS A N 1
ATOM 685 C CA . HIS A 1 88 ? 3.743 -16.906 -2.674 1.00 98.06 88 HIS A CA 1
ATOM 686 C C . HIS A 1 88 ? 2.241 -16.804 -2.347 1.00 98.06 88 HIS A C 1
ATOM 688 O O . HIS A 1 88 ? 1.750 -17.631 -1.581 1.00 98.06 88 HIS A O 1
ATOM 694 N N . HIS A 1 89 ? 1.532 -15.822 -2.922 1.00 97.88 89 HIS A N 1
ATOM 695 C CA . HIS A 1 89 ? 0.094 -15.540 -2.736 1.00 97.88 89 HIS A CA 1
ATOM 696 C C . HIS A 1 89 ? -0.590 -15.306 -4.101 1.00 97.88 89 HIS A C 1
ATOM 698 O O . HIS A 1 89 ? -1.055 -14.196 -4.392 1.00 97.88 89 HIS A O 1
ATOM 704 N N . PRO A 1 90 ? -0.589 -16.297 -5.014 1.00 97.75 90 PRO A N 1
ATOM 705 C CA . PRO A 1 90 ? -0.998 -16.102 -6.408 1.00 97.75 90 PRO A CA 1
ATOM 706 C C . PRO A 1 90 ? -2.469 -15.703 -6.576 1.00 97.75 90 PRO A C 1
ATOM 708 O O . PRO A 1 90 ? -2.812 -14.992 -7.525 1.00 97.75 90 PRO A O 1
ATOM 711 N N . GLU A 1 91 ? -3.333 -16.132 -5.660 1.00 96.81 91 GLU A N 1
ATOM 712 C CA . GLU A 1 91 ? -4.755 -15.796 -5.609 1.00 96.81 91 GLU A CA 1
ATOM 713 C C . GLU A 1 91 ? -5.020 -14.311 -5.342 1.00 96.81 91 GLU A C 1
ATOM 715 O O . GLU A 1 91 ? -6.068 -13.802 -5.734 1.00 96.81 91 GLU A O 1
ATOM 720 N N . GLU A 1 92 ? -4.065 -13.603 -4.735 1.00 97.69 92 GLU A N 1
ATOM 721 C CA . GLU A 1 92 ? -4.196 -12.181 -4.414 1.00 97.69 92 GLU A CA 1
ATOM 722 C C . GLU A 1 92 ? -3.770 -11.278 -5.576 1.00 97.69 92 GLU A C 1
ATOM 724 O O . GLU A 1 92 ? -3.855 -10.052 -5.474 1.00 97.69 92 GLU A O 1
ATOM 729 N N . ARG A 1 93 ? -3.328 -11.837 -6.714 1.00 98.19 93 ARG A N 1
ATOM 730 C CA . ARG A 1 93 ? -3.091 -11.039 -7.923 1.00 98.19 93 ARG A CA 1
ATOM 731 C C . ARG A 1 93 ? -4.399 -10.380 -8.355 1.00 98.19 93 ARG A C 1
ATOM 733 O O . ARG A 1 93 ? -5.375 -11.051 -8.682 1.00 98.19 93 ARG A O 1
ATOM 740 N N . ALA A 1 94 ? -4.403 -9.052 -8.435 1.00 95.75 94 ALA A N 1
ATOM 741 C CA . ALA A 1 94 ? -5.598 -8.315 -8.819 1.00 95.75 94 ALA A CA 1
ATOM 742 C C . ALA A 1 94 ? -5.958 -8.597 -10.289 1.00 95.75 94 ALA A C 1
ATOM 744 O O . ALA A 1 94 ? -5.179 -8.319 -11.204 1.00 95.75 94 ALA A O 1
ATOM 745 N N . THR A 1 95 ? -7.156 -9.140 -10.511 1.00 88.38 95 THR A N 1
ATOM 746 C CA . THR A 1 95 ? -7.709 -9.432 -11.849 1.00 88.38 95 THR A CA 1
ATOM 747 C C . THR A 1 95 ? -8.972 -8.630 -12.167 1.00 88.38 95 THR A C 1
ATOM 749 O O . THR A 1 95 ? -9.407 -8.580 -13.317 1.00 88.38 95 THR A O 1
ATOM 752 N N . THR A 1 96 ? -9.538 -7.965 -11.163 1.00 81.19 96 THR A N 1
ATOM 753 C CA . THR A 1 96 ? -10.755 -7.155 -11.243 1.00 81.19 96 THR A CA 1
ATOM 754 C C . THR A 1 96 ? -10.494 -5.738 -10.740 1.00 81.19 96 THR A C 1
ATOM 756 O O . THR A 1 96 ? -9.395 -5.404 -10.291 1.00 81.19 96 THR A O 1
ATOM 759 N N . SER A 1 97 ? -11.515 -4.883 -10.807 1.00 86.25 97 SER A N 1
ATOM 760 C CA . SER A 1 97 ? -11.494 -3.581 -10.141 1.00 86.25 97 SER A CA 1
ATOM 761 C C . SER A 1 97 ? -11.224 -3.738 -8.641 1.00 86.25 97 SER A C 1
ATOM 763 O O . SER A 1 97 ? -11.760 -4.644 -8.007 1.00 86.25 97 SER A O 1
ATOM 765 N N . ILE A 1 98 ? -10.394 -2.847 -8.098 1.00 93.69 98 ILE A N 1
ATOM 766 C CA . ILE A 1 98 ? -10.039 -2.783 -6.677 1.00 93.69 98 ILE A CA 1
ATOM 767 C C . ILE A 1 98 ? -10.923 -1.729 -6.013 1.00 93.69 98 ILE A C 1
ATOM 769 O O . ILE A 1 98 ? -11.007 -0.601 -6.503 1.00 93.69 98 ILE A O 1
ATOM 773 N N . SER A 1 99 ? -11.544 -2.085 -4.894 1.00 90.94 99 SER A N 1
ATOM 774 C CA . SER A 1 99 ? -12.280 -1.165 -4.025 1.00 90.94 99 SER A CA 1
ATOM 775 C C . SER A 1 99 ? -11.621 -1.079 -2.654 1.00 90.94 99 SER A C 1
ATOM 777 O O . SER A 1 99 ? -10.926 -1.994 -2.227 1.00 90.94 99 SER A O 1
ATOM 779 N N . GLY A 1 100 ? -11.865 0.017 -1.947 1.00 95.12 100 GLY A N 1
ATOM 780 C CA . GLY A 1 100 ? -11.464 0.166 -0.556 1.00 95.12 100 GLY A CA 1
ATOM 781 C C . GLY A 1 100 ? -12.073 1.416 0.057 1.00 95.12 100 GLY A C 1
ATOM 782 O O . GLY A 1 100 ? -12.739 2.199 -0.620 1.00 95.12 100 GLY A O 1
ATOM 783 N N . THR A 1 101 ? -11.844 1.603 1.351 1.00 97.44 101 THR A N 1
ATOM 784 C CA . THR A 1 101 ? -12.352 2.750 2.111 1.00 97.44 101 THR A CA 1
ATOM 785 C C . THR A 1 101 ? -11.537 4.012 1.845 1.00 97.44 101 THR A C 1
ATOM 787 O O . THR A 1 101 ? -12.090 5.109 1.818 1.00 97.44 101 THR A O 1
ATOM 790 N N . VAL A 1 102 ? -10.217 3.878 1.676 1.00 97.06 102 VAL A N 1
ATOM 791 C CA . VAL A 1 102 ? -9.314 5.015 1.463 1.00 97.06 102 VAL A CA 1
ATOM 792 C C . VAL A 1 102 ? -8.205 4.668 0.475 1.00 97.06 102 VAL A C 1
ATOM 794 O O . VAL A 1 102 ? -7.569 3.620 0.578 1.00 97.06 102 VAL A O 1
ATOM 797 N N . LEU A 1 103 ? -7.943 5.582 -0.460 1.00 97.88 103 LEU A N 1
ATOM 798 C CA . LEU A 1 103 ? -6.759 5.552 -1.313 1.00 97.88 103 LEU A CA 1
ATOM 799 C C . LEU A 1 103 ? -5.632 6.358 -0.658 1.00 97.88 103 LEU A C 1
ATOM 801 O O . LEU A 1 103 ? -5.792 7.542 -0.362 1.00 97.88 103 LEU A O 1
ATOM 805 N N . VAL A 1 104 ? -4.467 5.735 -0.507 1.00 98.12 104 VAL A N 1
ATOM 806 C CA . VAL A 1 104 ? -3.204 6.406 -0.192 1.00 98.12 104 VAL A CA 1
ATOM 807 C C . VAL A 1 104 ? -2.376 6.454 -1.471 1.00 98.12 104 VAL A C 1
ATOM 809 O O . VAL A 1 104 ? -1.943 5.428 -1.999 1.00 98.12 104 VAL A O 1
ATOM 812 N N . GLU A 1 105 ? -2.197 7.658 -2.006 1.00 97.12 105 GLU A N 1
ATOM 813 C CA . GLU A 1 105 ? -1.486 7.903 -3.260 1.00 97.12 105 GLU A CA 1
ATOM 814 C C . GLU A 1 105 ? -0.030 8.287 -2.976 1.00 97.12 105 GLU A C 1
ATOM 816 O O . GLU A 1 105 ? 0.239 9.281 -2.305 1.00 97.12 105 GLU A O 1
ATOM 821 N N . SER A 1 106 ? 0.910 7.458 -3.433 1.00 96.94 106 SER A N 1
ATOM 822 C CA . SER A 1 106 ? 2.353 7.641 -3.220 1.00 96.94 106 SER A CA 1
ATOM 823 C C . SER A 1 106 ? 3.191 7.279 -4.452 1.00 96.94 106 SER A C 1
ATOM 825 O O . SER A 1 106 ? 4.374 6.931 -4.357 1.00 96.94 106 SER A O 1
ATOM 827 N N . THR A 1 107 ? 2.585 7.340 -5.638 1.00 95.38 107 THR A N 1
ATOM 828 C CA . THR A 1 107 ? 3.303 7.192 -6.901 1.00 95.38 107 THR A CA 1
ATOM 829 C C . THR A 1 107 ? 4.130 8.432 -7.216 1.00 95.38 107 THR A C 1
ATOM 831 O O . THR A 1 107 ? 3.910 9.528 -6.707 1.00 95.38 107 THR A O 1
ATOM 834 N N . VAL A 1 108 ? 5.136 8.260 -8.072 1.00 91.19 108 VAL A N 1
ATOM 835 C CA . VAL A 1 108 ? 5.894 9.402 -8.584 1.00 91.19 108 VAL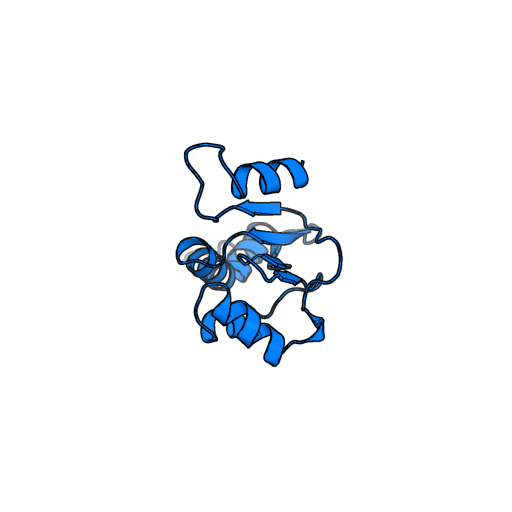 A CA 1
ATOM 836 C C . VAL A 1 108 ? 5.000 10.194 -9.536 1.00 91.19 108 VAL A C 1
ATOM 838 O O . VAL A 1 108 ? 4.560 9.665 -10.556 1.00 91.19 108 VAL A O 1
ATOM 841 N N . THR A 1 109 ? 4.784 11.468 -9.226 1.00 90.38 109 THR A N 1
ATOM 842 C CA . THR A 1 109 ? 3.975 12.376 -10.042 1.00 90.38 109 THR A CA 1
ATOM 843 C C . THR A 1 109 ? 4.732 12.848 -11.278 1.00 90.38 109 THR A C 1
ATOM 845 O O . THR A 1 109 ? 5.811 13.438 -11.183 1.00 90.38 109 THR A O 1
ATOM 848 N N . ASN A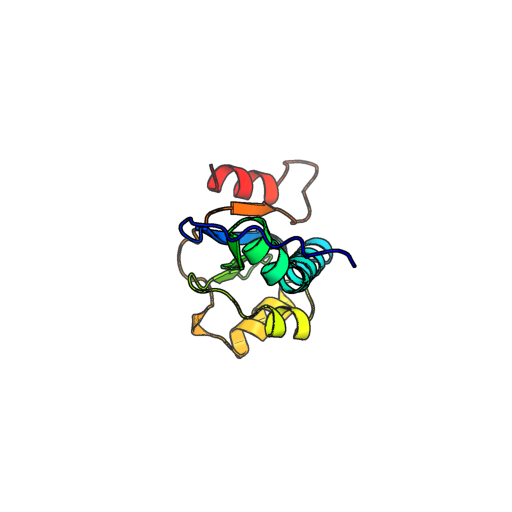 1 110 ? 4.135 12.678 -12.456 1.00 92.56 110 ASN A N 1
ATOM 849 C CA . ASN A 1 110 ? 4.575 13.380 -13.654 1.00 92.56 110 ASN A CA 1
ATOM 850 C C . ASN A 1 110 ? 4.194 14.864 -13.553 1.00 92.56 110 ASN A C 1
ATOM 852 O O . ASN A 1 110 ? 3.019 15.220 -13.578 1.00 92.56 110 ASN A O 1
ATOM 856 N N . LEU A 1 111 ? 5.191 15.746 -13.484 1.00 95.00 111 LEU A N 1
ATOM 857 C CA . LEU A 1 111 ? 4.977 17.189 -13.316 1.00 95.00 111 LEU A CA 1
ATOM 858 C C . LEU A 1 111 ? 4.278 17.866 -14.508 1.00 95.00 111 LEU A C 1
ATOM 860 O O . LEU A 1 111 ? 3.807 18.991 -14.366 1.00 95.00 111 LEU A O 1
ATOM 864 N N . 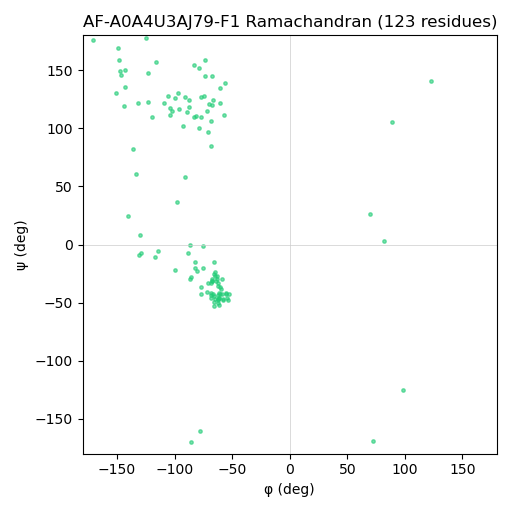LYS A 1 112 ? 4.205 17.214 -15.676 1.00 96.56 112 LYS A N 1
ATOM 865 C CA . LYS A 1 112 ? 3.534 17.773 -16.860 1.00 96.56 112 LYS A CA 1
ATOM 866 C C . LYS A 1 112 ? 2.014 17.670 -16.777 1.00 96.56 112 LYS A C 1
ATOM 868 O O . LYS A 1 112 ? 1.322 18.603 -17.168 1.00 96.56 112 LYS A O 1
ATOM 873 N N . ASP A 1 113 ? 1.499 16.530 -16.324 1.00 96.38 113 ASP A N 1
ATOM 874 C CA . ASP A 1 113 ? 0.069 16.203 -16.407 1.00 96.38 113 ASP A CA 1
ATOM 875 C C . ASP A 1 113 ? -0.547 15.700 -15.089 1.00 96.38 113 ASP A C 1
ATOM 877 O O . ASP A 1 113 ? -1.775 15.603 -14.983 1.00 96.38 113 ASP A O 1
ATOM 881 N N . GLY A 1 114 ? 0.285 15.444 -14.077 1.00 95.19 114 GLY A N 1
ATOM 882 C CA . GLY A 1 114 ? -0.090 14.931 -12.762 1.00 95.19 114 GLY A CA 1
ATOM 883 C C . GLY A 1 114 ? -0.288 13.414 -12.708 1.00 95.19 114 GLY A C 1
ATOM 884 O O . GLY A 1 114 ? -0.694 12.901 -11.667 1.00 95.19 114 GLY A O 1
ATOM 885 N N . ASN A 1 115 ? -0.053 12.685 -13.800 1.00 94.88 115 ASN A N 1
ATOM 886 C CA . ASN A 1 115 ? -0.294 11.243 -13.855 1.00 94.88 115 ASN A CA 1
ATOM 887 C C . ASN A 1 115 ? 0.881 10.429 -13.268 1.00 94.88 115 ASN A C 1
ATOM 889 O O . ASN A 1 115 ? 2.019 10.901 -13.277 1.00 94.88 115 ASN A O 1
ATOM 893 N N . PRO A 1 116 ? 0.635 9.199 -12.777 1.00 93.38 116 PRO A N 1
ATOM 894 C CA . PRO A 1 116 ? -0.669 8.532 -12.706 1.00 93.38 116 PRO A CA 1
ATOM 895 C C . PRO A 1 116 ? -1.517 8.945 -11.489 1.00 93.38 116 PRO A C 1
ATOM 897 O O . PRO A 1 116 ? -2.728 8.741 -11.518 1.00 93.38 116 PRO A O 1
ATOM 900 N N . GLY A 1 117 ? -0.937 9.587 -10.466 1.00 94.31 117 GLY A N 1
ATOM 901 C CA . GLY A 1 117 ? -1.637 9.936 -9.219 1.00 94.31 117 GLY A CA 1
ATOM 902 C C . GLY A 1 117 ? -2.950 10.703 -9.422 1.00 94.31 117 GLY A C 1
ATOM 903 O O . GLY A 1 117 ? -3.979 10.342 -8.851 1.00 94.31 117 GLY A O 1
ATOM 904 N N . LYS A 1 118 ? -2.975 11.688 -10.332 1.00 96.00 118 LYS A N 1
ATOM 905 C CA . LYS A 1 118 ? -4.200 12.416 -10.712 1.00 96.00 118 LYS A CA 1
ATOM 906 C C . LYS A 1 118 ? -5.327 11.493 -11.183 1.00 96.00 118 LYS A 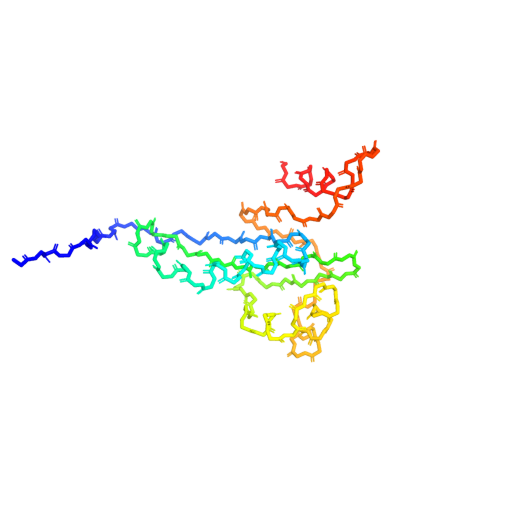C 1
ATOM 908 O O . LYS A 1 118 ? -6.486 11.747 -10.862 1.00 96.00 118 LYS A O 1
ATOM 913 N N . GLN A 1 119 ? -5.013 10.472 -11.978 1.00 94.94 119 GLN A N 1
ATOM 914 C CA . GLN A 1 119 ? -6.005 9.516 -12.465 1.00 94.94 119 GLN A CA 1
ATOM 915 C C . GLN A 1 119 ? -6.533 8.656 -11.317 1.00 94.94 119 GLN A C 1
ATOM 917 O O . GLN A 1 119 ? -7.746 8.513 -11.196 1.00 94.94 119 GLN A O 1
ATOM 922 N N . TYR A 1 120 ? -5.650 8.135 -10.463 1.00 94.50 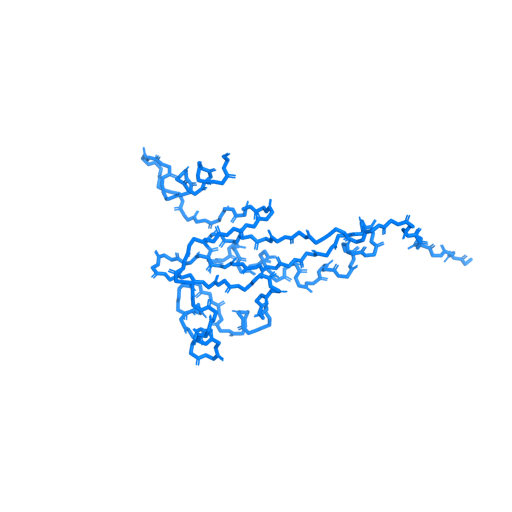120 TYR A N 1
ATOM 923 C CA . TYR A 1 120 ? -6.051 7.293 -9.333 1.00 94.50 120 TYR A CA 1
ATOM 924 C C . TYR A 1 120 ? -6.946 8.043 -8.347 1.00 94.50 120 TYR A C 1
ATOM 926 O O . TYR A 1 120 ? -7.995 7.532 -7.970 1.00 94.50 120 TYR A O 1
ATOM 934 N N . ILE A 1 121 ? -6.604 9.291 -8.017 1.00 95.56 121 ILE A N 1
ATOM 935 C CA . ILE A 1 121 ? -7.432 10.138 -7.147 1.00 95.56 121 ILE A CA 1
ATOM 936 C C . ILE A 1 121 ? -8.820 10.358 -7.757 1.00 95.56 121 ILE A C 1
ATOM 938 O O . ILE A 1 121 ? -9.819 10.262 -7.056 1.00 95.56 121 ILE A O 1
ATOM 942 N N . LYS A 1 122 ? -8.903 10.618 -9.069 1.00 95.88 122 LYS A N 1
ATOM 943 C CA . LYS A 1 122 ? -10.192 10.798 -9.754 1.00 95.88 122 LYS A CA 1
ATOM 944 C C . LYS A 1 122 ? -11.034 9.528 -9.828 1.00 95.88 122 LYS A C 1
ATOM 946 O O . LYS A 1 122 ? -12.244 9.642 -9.891 1.00 95.88 122 LYS A O 1
ATOM 951 N N . GLN A 1 123 ? -10.412 8.354 -9.895 1.00 93.50 123 GLN A N 1
ATOM 952 C CA . GLN A 1 123 ? -11.131 7.076 -9.896 1.00 93.50 123 GLN A CA 1
ATOM 953 C C . GLN A 1 123 ? -11.659 6.705 -8.504 1.00 93.50 123 GLN A C 1
ATOM 955 O O . GLN A 1 123 ? -12.565 5.886 -8.407 1.00 93.50 123 GLN A O 1
ATOM 960 N N . ALA A 1 124 ? -11.091 7.290 -7.447 1.00 94.00 124 ALA A N 1
ATOM 961 C CA . ALA A 1 124 ? -11.471 7.032 -6.062 1.00 94.00 124 ALA A CA 1
ATOM 962 C C . ALA A 1 124 ? -12.613 7.930 -5.537 1.00 94.00 124 ALA A C 1
ATOM 964 O O . ALA A 1 124 ? -13.063 7.709 -4.415 1.00 94.00 124 ALA A O 1
ATOM 965 N N . ILE A 1 125 ? -13.047 8.940 -6.305 1.00 91.81 125 ILE A N 1
ATOM 966 C CA . ILE A 1 125 ? -14.106 9.913 -5.958 1.00 91.81 125 ILE A CA 1
ATOM 967 C C . ILE A 1 125 ? -15.291 9.715 -6.898 1.00 91.81 125 ILE A C 1
ATOM 969 O O . ILE A 1 125 ? -16.435 9.695 -6.394 1.00 91.81 125 ILE A O 1
#

Foldseek 3Di:
DDDDPFDPDPDAQAEFAEAEEFFAPVVLVVLVVCVVCQVVCCRVPSYRYADAKYHAPPWIFGDPVHDDNVQLNVLPTGVSSVVVSCVVVVVRTDPDDDDTRDYDYDDDADPVPRPDSVVVVVVND

Sequence (125 aa):
MKEGYGRKIWGDIMKVQVVLSGYGTVGREFIKLLNEKYLYINESYGIDLVVSAVLGRNVAIHNEDGLSIHHLLMYGGGSAAIEEYIEHHPEERATTSISGTVLVESTVTNLKDGNPGKQYIKQAI

Nearest PDB structures (foldseek):
  4pg8-assembly1_A  TM=9.685E-01  e=2.022E-02  Staphylococcus aureus M1064
  4pg4-assembly1_B  TM=9.712E-01  e=5.085E-02  Staphylococcus aureus M1064
  4pg4-assembly1_A  TM=9.657E-01  e=6.618E-02  Staphylococcus aureus M1064
  4pg6-assembly1_B  TM=7.976E-01  e=1.893E-02  Staphylococcus aureus
  4pg5-assembly1_B  TM=7.665E-01  e=2.307E-02  Staphylococcus aureus M1064

pLDDT: mean 91.51, std 13.44, range [38.34, 98.56]

Mean predicted aligned error: 5.37 Å